Protein AF-A0A1B6IGG6-F1 (afdb_monomer_lite)

Sequence (114 aa):
CSPVVALHWDETIGNLVHILLVDGTYLAHQWVWTVDHSAGISPDDLGVVAVIDGCDLKLSAFKRSVIPPPMCEATVTLPSPALQVMFSPHVDNSSSESSPNDLCVYLSNGNLSF

pLDDT: mean 90.81, std 9.55, range [55.5, 98.12]

Secondary structure (DSSP, 8-stat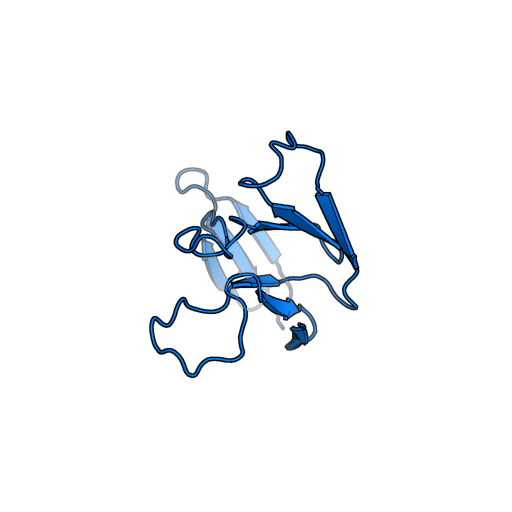e):
-PPEEEEEE-SSSTTEEEEEETTS-EEEEE------B----STT---EEEEEETTEEEEEETTT--PPTT--SEEEE-SS-EEEEEEPPP---TT----TT-EEEEETTS-EE-

Foldseek 3Di:
DFDWPDWDDDPPDPQWIWTAGPVRDIDIDHDDDDWAWQPPPDPQGQGWTWDFDWQKIFIARVNVDDDDPPDGDDIDGHPGGFDDKHFDDDDPDPPDPDGSRDMWTQGPVRDIDD

Radius of gyration: 18.34 Å; chains: 1; bounding box: 49×32×48 Å

InterPro domains:
  IPR006849 Elongator complex protein 1 [PTHR12747] (5-114)
  IPR056165 ELP1, N-terminal second beta-propeller [PF23797] (51-113)

Organism: NCBI:txid320908

Structure (mmCIF, N/CA/C/O backbone):
data_AF-A0A1B6IGG6-F1
#
_entry.id   AF-A0A1B6IGG6-F1
#
loop_
_atom_site.group_PDB
_atom_site.id
_atom_site.type_symbol
_atom_site.label_atom_id
_atom_site.label_alt_id
_atom_site.label_comp_id
_atom_site.label_asym_id
_atom_site.label_entity_id
_atom_site.label_seq_id
_atom_site.pdbx_PDB_ins_code
_atom_site.Cartn_x
_atom_site.Cartn_y
_atom_site.Cartn_z
_atom_site.occupancy
_atom_site.B_iso_or_equiv
_atom_site.auth_seq_id
_atom_site.auth_comp_id
_atom_site.auth_asym_id
_atom_site.auth_atom_id
_atom_site.pdbx_PDB_model_num
ATOM 1 N N . CYS A 1 1 ? -4.991 -6.044 23.581 1.00 74.25 1 CYS A N 1
ATOM 2 C CA . CYS A 1 1 ? -5.626 -4.856 22.979 1.00 74.25 1 CYS A CA 1
ATOM 3 C C . CYS A 1 1 ? -7.079 -4.790 23.405 1.00 74.25 1 CYS A C 1
ATOM 5 O O . CYS A 1 1 ? -7.749 -5.816 23.345 1.00 74.25 1 CYS A O 1
ATOM 7 N N . SER A 1 2 ? -7.531 -3.620 23.858 1.00 90.94 2 SER A N 1
ATOM 8 C CA . SER A 1 2 ? -8.950 -3.366 24.123 1.00 90.94 2 SER A CA 1
ATOM 9 C C . SER A 1 2 ? -9.732 -3.356 22.795 1.00 90.94 2 SER A C 1
ATOM 11 O O . SER A 1 2 ? -9.170 -2.898 21.794 1.00 90.94 2 SER A O 1
ATOM 13 N N . PRO A 1 3 ? -10.963 -3.899 22.726 1.00 96.19 3 PRO A N 1
ATOM 14 C CA . PRO A 1 3 ? -11.752 -3.912 21.494 1.00 96.19 3 PRO A CA 1
ATOM 15 C C . PRO A 1 3 ? -12.138 -2.506 21.024 1.00 96.19 3 PRO A C 1
ATOM 17 O O . PRO A 1 3 ? -12.272 -1.585 21.831 1.00 96.19 3 PRO A O 1
ATOM 20 N N . VAL A 1 4 ? -12.371 -2.361 19.719 1.00 97.31 4 VAL A N 1
ATOM 21 C CA . VAL A 1 4 ? -12.889 -1.124 19.118 1.00 97.31 4 VAL A CA 1
ATOM 22 C C . VAL A 1 4 ? -14.401 -1.038 19.341 1.00 97.31 4 VAL A C 1
ATOM 24 O O . VAL A 1 4 ? -15.124 -1.985 19.039 1.00 97.31 4 VAL A O 1
ATOM 27 N N . VAL A 1 5 ? -14.871 0.101 19.852 1.00 97.75 5 VAL A N 1
ATOM 28 C CA . VAL A 1 5 ? -16.298 0.434 20.023 1.00 97.75 5 VAL A CA 1
ATOM 29 C C . VAL A 1 5 ? -16.808 1.262 18.855 1.00 97.75 5 VAL A C 1
ATOM 31 O O . VAL A 1 5 ? -17.897 1.009 18.349 1.00 97.75 5 VAL A O 1
ATOM 34 N N . ALA A 1 6 ? -16.030 2.260 18.436 1.00 97.38 6 ALA A N 1
ATOM 35 C CA . ALA A 1 6 ? -16.394 3.145 17.342 1.00 97.38 6 ALA A CA 1
ATOM 36 C C . ALA A 1 6 ? -15.176 3.460 16.474 1.00 97.38 6 ALA A C 1
ATOM 38 O O . ALA A 1 6 ? -14.061 3.613 16.979 1.00 97.38 6 ALA A O 1
ATOM 39 N N . LEU A 1 7 ? -15.421 3.566 15.170 1.00 97.69 7 LEU A N 1
ATOM 40 C CA . LEU A 1 7 ? -14.456 3.978 14.161 1.00 97.69 7 LEU A CA 1
ATOM 41 C C . LEU A 1 7 ? -15.151 4.971 13.229 1.00 97.69 7 LEU A C 1
ATOM 43 O O . LEU A 1 7 ? -16.216 4.661 12.692 1.00 97.69 7 LEU A O 1
ATOM 47 N N . HIS A 1 8 ? -14.572 6.156 13.057 1.00 97.75 8 HIS A N 1
ATOM 48 C CA . HIS A 1 8 ? -15.145 7.205 12.216 1.00 97.75 8 HIS A CA 1
ATOM 49 C C . HIS A 1 8 ? -14.050 7.972 11.476 1.00 97.75 8 HIS A C 1
ATOM 51 O O . HIS A 1 8 ? -13.046 8.335 12.081 1.00 97.75 8 HIS A O 1
ATOM 57 N N . TRP A 1 9 ? -14.234 8.208 10.179 1.00 97.75 9 TRP A N 1
ATOM 58 C CA . TRP A 1 9 ? -13.360 9.097 9.410 1.00 97.75 9 TRP A CA 1
ATOM 59 C C . TRP A 1 9 ? -13.678 10.551 9.752 1.00 97.75 9 TRP A C 1
ATOM 61 O O . TRP A 1 9 ? -14.845 10.890 9.914 1.00 97.75 9 TRP A O 1
ATOM 71 N N . ASP A 1 10 ? -12.661 11.398 9.866 1.00 97.81 10 ASP A N 1
ATOM 72 C CA . ASP A 1 10 ? -12.864 12.834 10.055 1.00 97.81 10 ASP A CA 1
ATOM 73 C C . ASP A 1 10 ? -13.516 13.435 8.795 1.00 97.81 10 ASP A C 1
ATOM 75 O O . ASP A 1 10 ? -13.107 13.152 7.666 1.00 97.81 10 ASP A O 1
ATOM 79 N N . GLU A 1 11 ? -14.549 14.258 8.975 1.00 96.38 11 GLU A N 1
ATOM 80 C CA . GLU A 1 11 ? -15.287 14.893 7.872 1.00 96.38 11 GLU A CA 1
ATOM 81 C C . GLU A 1 11 ? -14.553 16.113 7.285 1.00 96.38 11 GLU A C 1
ATOM 83 O O . GLU A 1 11 ? -14.892 16.597 6.204 1.00 96.38 11 GLU A O 1
ATOM 88 N N . THR A 1 12 ? -13.553 16.626 8.001 1.00 96.50 12 THR A N 1
ATOM 89 C CA . THR A 1 12 ? -12.834 17.867 7.695 1.00 96.50 12 THR A CA 1
ATOM 90 C C . THR A 1 12 ? -11.355 17.641 7.395 1.00 96.50 12 THR A C 1
ATOM 92 O O . THR A 1 12 ? -10.802 18.278 6.497 1.00 96.50 12 THR A O 1
ATOM 95 N N . ILE A 1 13 ? -10.708 16.725 8.117 1.00 95.56 13 ILE A N 1
ATOM 96 C CA . ILE A 1 13 ? -9.293 16.398 7.974 1.00 95.56 13 ILE A CA 1
ATOM 97 C C . ILE A 1 13 ? -9.165 15.144 7.113 1.00 95.56 13 ILE A C 1
ATOM 99 O O . ILE A 1 13 ? -9.483 14.030 7.524 1.00 95.56 13 ILE A O 1
ATOM 103 N N . GLY A 1 14 ? -8.639 15.321 5.901 1.00 94.81 14 GLY A N 1
ATOM 104 C CA . GLY A 1 14 ? -8.397 14.212 4.984 1.00 94.81 14 GLY A CA 1
ATOM 105 C C . GLY A 1 14 ? -7.517 13.124 5.606 1.00 94.81 14 GLY A C 1
ATOM 106 O O . GLY A 1 14 ? -6.511 13.415 6.258 1.00 94.81 14 GLY A O 1
ATOM 107 N N . ASN A 1 15 ? -7.895 11.868 5.357 1.00 95.31 15 ASN A N 1
ATOM 108 C CA . ASN A 1 15 ? -7.188 10.670 5.808 1.00 95.31 15 ASN A CA 1
ATOM 109 C C . ASN A 1 15 ? -6.978 10.586 7.330 1.00 95.31 15 ASN A C 1
ATOM 111 O O . ASN A 1 15 ? -6.010 9.969 7.762 1.00 95.31 15 ASN A O 1
ATOM 115 N N . LEU A 1 16 ? -7.825 11.203 8.152 1.00 97.75 16 LEU A N 1
ATOM 116 C CA . LEU A 1 16 ? -7.801 11.013 9.600 1.00 97.75 16 LEU A CA 1
ATOM 117 C C . LEU A 1 16 ? -8.923 10.056 10.008 1.00 97.75 16 LEU A C 1
ATOM 119 O O . LEU A 1 16 ? -10.071 10.251 9.620 1.00 97.75 16 LEU A O 1
ATOM 123 N N . VAL A 1 17 ? -8.608 9.036 10.809 1.00 97.88 17 VAL A N 1
ATOM 124 C CA . VAL A 1 17 ? -9.617 8.211 11.479 1.00 97.88 17 VAL A CA 1
ATOM 125 C C . VAL A 1 17 ? -9.543 8.383 12.990 1.00 97.88 17 VAL A C 1
ATOM 127 O O . VAL A 1 17 ? -8.469 8.414 13.598 1.00 97.88 17 VAL A O 1
ATOM 130 N N . HIS A 1 18 ? -10.718 8.423 13.594 1.00 97.88 18 HIS A N 1
ATOM 131 C CA . HIS A 1 18 ? -10.953 8.395 15.024 1.00 97.88 18 HIS A CA 1
ATOM 132 C C . HIS A 1 18 ? -11.321 6.975 15.450 1.00 97.88 18 HIS A C 1
ATOM 134 O O . HIS A 1 18 ? -12.193 6.348 14.844 1.00 97.88 18 HIS A O 1
ATOM 140 N N . ILE A 1 19 ? -10.683 6.472 16.505 1.00 98.06 19 ILE A N 1
ATOM 141 C CA . ILE A 1 19 ? -10.921 5.138 17.066 1.00 98.06 19 ILE A CA 1
ATOM 142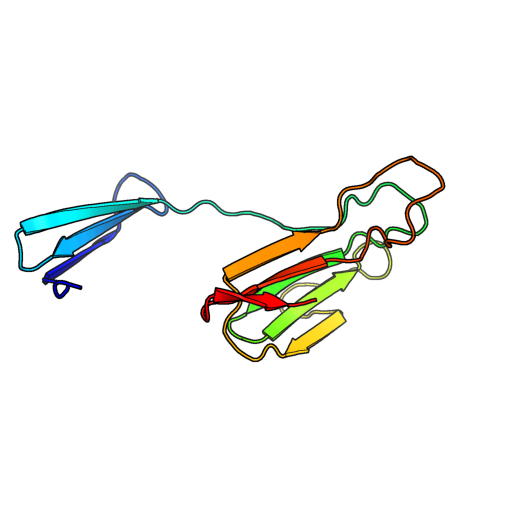 C C . ILE A 1 19 ? -11.191 5.288 18.564 1.00 98.06 19 ILE A C 1
ATOM 144 O O . ILE A 1 19 ? -10.360 5.830 19.293 1.00 98.06 19 ILE A O 1
ATOM 148 N N . LEU A 1 20 ? -12.335 4.783 19.026 1.00 98.12 20 LEU A N 1
ATOM 149 C CA . LEU A 1 20 ? -12.683 4.694 20.445 1.00 98.12 20 LEU A CA 1
ATOM 150 C C . LEU A 1 20 ? -12.648 3.232 20.888 1.00 98.12 20 LEU A C 1
ATOM 152 O O . LEU A 1 20 ? -13.307 2.384 20.279 1.00 98.12 20 LEU A O 1
ATOM 156 N N . LEU A 1 21 ? -11.905 2.940 21.951 1.00 97.75 21 LEU A N 1
ATOM 157 C CA . LEU A 1 21 ? -11.810 1.607 22.543 1.00 97.75 21 LEU A CA 1
ATOM 158 C C . LEU A 1 21 ? -12.785 1.436 23.717 1.00 97.75 21 LEU A C 1
ATOM 160 O O . LEU A 1 21 ? -13.255 2.410 24.305 1.00 97.75 21 LEU A O 1
ATOM 164 N N . VAL A 1 22 ? -13.067 0.183 24.090 1.00 97.69 22 VAL A N 1
ATOM 165 C CA . VAL A 1 22 ? -13.988 -0.159 25.199 1.00 97.69 22 VAL A CA 1
ATOM 166 C C . VAL A 1 22 ? -13.534 0.418 26.540 1.00 97.69 22 VAL A C 1
ATOM 168 O O . VAL A 1 22 ? -14.361 0.731 27.392 1.00 97.69 22 VAL A O 1
ATOM 171 N N . ASP A 1 23 ? -12.228 0.582 26.732 1.00 97.25 23 ASP A N 1
ATOM 172 C CA . ASP A 1 23 ? -11.650 1.138 27.961 1.00 97.25 23 ASP A CA 1
ATOM 173 C C . ASP A 1 23 ? -11.702 2.676 28.025 1.00 97.25 23 ASP A C 1
ATOM 175 O O . ASP A 1 23 ? -11.207 3.268 28.982 1.00 97.25 23 ASP A O 1
ATOM 179 N N . GLY A 1 24 ? -12.307 3.324 27.023 1.00 96.56 24 GLY A N 1
ATOM 180 C CA . GLY A 1 24 ? -12.386 4.778 26.905 1.00 96.56 24 GLY A CA 1
ATOM 181 C C . GLY A 1 24 ? -11.173 5.421 26.228 1.00 96.56 24 GLY A C 1
ATOM 182 O O . GLY A 1 24 ? -11.158 6.640 26.06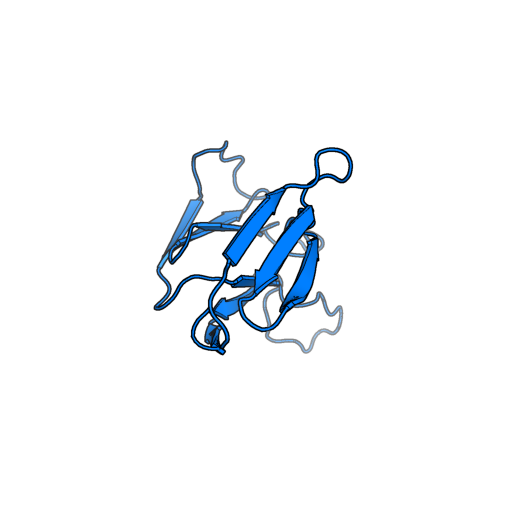5 1.00 96.56 24 GLY A O 1
ATOM 183 N N . THR A 1 25 ? -10.171 4.641 25.806 1.00 97.69 25 THR A N 1
ATOM 184 C CA . THR A 1 25 ? -9.019 5.168 25.065 1.00 97.69 25 THR A CA 1
ATOM 185 C C . THR A 1 25 ? -9.462 5.692 23.707 1.00 97.69 25 THR A C 1
ATOM 187 O O . THR A 1 25 ? -10.126 4.995 22.937 1.00 97.69 25 THR A O 1
ATOM 190 N N . TYR A 1 26 ? -9.037 6.911 23.401 1.00 97.38 26 TYR A N 1
ATOM 191 C CA . TYR A 1 26 ? -9.264 7.562 22.122 1.00 97.38 26 TYR A CA 1
ATOM 192 C C . TYR A 1 26 ? -7.955 7.656 21.334 1.00 97.38 26 TYR A C 1
ATOM 194 O O . TYR A 1 26 ? -6.941 8.119 21.859 1.00 97.38 26 TYR A O 1
ATOM 202 N N . LEU A 1 27 ? -7.987 7.228 20.072 1.00 97.44 27 LEU A N 1
ATOM 203 C CA . LEU A 1 27 ? -6.865 7.295 19.140 1.00 97.44 27 LEU A CA 1
ATOM 204 C C . LEU A 1 27 ? -7.277 8.066 17.885 1.00 97.44 27 LEU A C 1
ATOM 206 O O . LEU A 1 27 ? -8.373 7.879 17.359 1.00 97.44 27 LEU A O 1
ATOM 210 N N . ALA A 1 28 ? -6.361 8.882 17.376 1.00 97.31 28 ALA A N 1
ATOM 211 C CA . ALA A 1 28 ? -6.505 9.631 16.136 1.00 97.31 28 ALA A CA 1
ATOM 212 C C . ALA A 1 28 ? -5.330 9.259 15.221 1.00 97.31 28 ALA A C 1
ATOM 214 O O . ALA A 1 28 ? -4.181 9.528 15.568 1.00 97.31 28 ALA A O 1
ATOM 215 N N . HIS A 1 29 ? -5.605 8.585 14.103 1.00 96.50 29 HIS A N 1
ATOM 216 C CA . HIS A 1 29 ? -4.583 8.124 13.158 1.00 96.50 29 HIS A CA 1
ATOM 217 C C . HIS A 1 29 ? -4.757 8.818 11.816 1.00 96.50 29 HIS A C 1
ATOM 219 O O . HIS A 1 29 ? -5.786 8.651 11.166 1.00 96.50 29 HIS A O 1
ATOM 225 N N . GLN A 1 30 ? -3.748 9.591 11.417 1.00 96.81 30 GLN A N 1
ATOM 226 C CA . GLN A 1 30 ? -3.731 10.306 10.148 1.00 96.81 30 GLN A CA 1
ATOM 227 C C . GLN A 1 30 ? -2.746 9.657 9.179 1.00 96.81 30 GLN A C 1
ATOM 229 O O . GLN A 1 30 ? -1.599 9.398 9.545 1.00 96.81 30 GLN A O 1
ATOM 234 N N . TRP A 1 31 ? -3.177 9.444 7.937 1.00 94.62 31 TRP A N 1
ATOM 235 C CA . TRP A 1 31 ? -2.335 8.915 6.866 1.00 94.62 31 TRP A CA 1
ATOM 236 C C . TRP A 1 31 ? -1.970 9.981 5.837 1.00 94.62 31 TRP A C 1
ATOM 238 O O . TRP A 1 31 ? -2.732 10.906 5.548 1.00 94.62 31 TRP A O 1
ATOM 248 N N . VAL A 1 32 ? -0.800 9.803 5.231 1.00 94.12 32 VAL A N 1
ATOM 249 C CA . VAL A 1 32 ? -0.337 10.585 4.086 1.00 94.12 32 VAL A CA 1
ATOM 250 C C . VAL A 1 32 ? -0.053 9.652 2.922 1.00 94.12 32 VAL A C 1
ATOM 252 O O . VAL A 1 32 ? 0.326 8.498 3.114 1.00 94.12 32 VAL A O 1
ATOM 255 N N . TRP A 1 33 ? -0.234 10.164 1.711 1.00 91.94 33 TRP A N 1
ATOM 256 C CA . TRP A 1 33 ? 0.211 9.468 0.514 1.00 91.94 33 TRP A CA 1
ATOM 257 C C . TRP A 1 33 ? 1.716 9.660 0.354 1.00 91.94 33 TRP A C 1
ATOM 259 O O . TRP A 1 33 ? 2.219 10.774 0.500 1.00 91.94 33 TRP A O 1
ATOM 269 N N . THR A 1 34 ? 2.414 8.578 0.031 1.00 93.19 34 THR A N 1
ATOM 270 C CA . THR A 1 34 ? 3.826 8.594 -0.352 1.00 93.19 34 THR A CA 1
ATOM 271 C C . THR A 1 34 ? 3.996 7.835 -1.662 1.00 93.19 34 THR A C 1
ATOM 273 O O . THR A 1 34 ? 3.181 6.973 -1.998 1.00 93.19 34 THR A O 1
ATOM 276 N N . VAL A 1 35 ? 5.034 8.190 -2.413 1.00 92.38 35 VAL A N 1
ATOM 277 C CA . VAL A 1 35 ? 5.476 7.454 -3.597 1.00 92.38 35 VAL A CA 1
ATOM 278 C C . VAL A 1 35 ? 6.915 7.054 -3.337 1.00 92.38 35 VAL A C 1
ATOM 280 O O . VAL A 1 35 ? 7.802 7.904 -3.353 1.00 92.38 35 VAL A O 1
ATOM 283 N N . ASP A 1 36 ? 7.133 5.767 -3.096 1.00 91.69 36 ASP A N 1
ATOM 284 C CA . ASP A 1 36 ? 8.468 5.229 -2.869 1.00 91.69 36 ASP A CA 1
ATOM 285 C C . ASP A 1 36 ? 9.079 4.809 -4.209 1.00 91.69 36 ASP A C 1
ATOM 287 O O . ASP A 1 36 ? 8.506 4.010 -4.963 1.00 91.69 36 ASP A O 1
ATOM 291 N N . HIS A 1 37 ? 10.241 5.381 -4.521 1.00 92.00 37 HIS A N 1
ATOM 292 C CA . HIS A 1 37 ? 10.950 5.140 -5.770 1.00 92.00 37 HIS A CA 1
ATOM 293 C C . HIS A 1 37 ? 12.471 5.231 -5.600 1.00 92.00 37 HIS A C 1
ATOM 295 O O . HIS A 1 37 ? 12.960 5.917 -4.698 1.00 92.00 37 HIS A O 1
ATOM 301 N N . SER A 1 38 ? 13.227 4.571 -6.482 1.00 89.69 38 SER A N 1
ATOM 302 C CA . SER A 1 38 ? 14.679 4.768 -6.576 1.00 89.69 38 SER A CA 1
ATOM 303 C C . SER A 1 38 ? 15.000 6.211 -6.976 1.00 89.69 38 SER A C 1
ATOM 305 O O . SER A 1 38 ? 14.179 6.890 -7.596 1.00 89.69 38 SER A O 1
ATOM 307 N N . ALA A 1 39 ? 16.188 6.715 -6.636 1.00 86.12 39 ALA A N 1
ATOM 308 C CA . ALA A 1 39 ? 16.523 8.137 -6.776 1.00 86.12 39 ALA A CA 1
ATOM 309 C C . ALA A 1 39 ? 16.340 8.695 -8.206 1.00 86.12 39 ALA A C 1
ATOM 311 O O . ALA A 1 39 ? 16.095 9.886 -8.392 1.00 86.12 39 ALA A O 1
ATOM 312 N N . GLY A 1 40 ? 16.461 7.849 -9.227 1.00 83.69 40 GLY A N 1
ATOM 313 C CA . GLY A 1 40 ? 16.357 8.198 -10.635 1.00 83.69 40 GLY A CA 1
ATOM 314 C C . GLY A 1 40 ? 17.544 9.014 -11.154 1.00 83.69 40 GLY A C 1
ATOM 315 O O . GLY A 1 40 ? 17.443 9.577 -12.243 1.00 83.69 40 GLY A O 1
ATOM 316 N N . ILE A 1 41 ? 18.667 9.084 -10.430 1.00 84.44 41 ILE A N 1
ATOM 317 C CA . ILE A 1 41 ? 19.768 10.019 -10.733 1.00 84.44 41 ILE A CA 1
ATOM 318 C C . ILE A 1 41 ? 20.786 9.415 -11.705 1.00 84.44 41 ILE A C 1
ATOM 320 O O . ILE A 1 41 ? 21.090 10.020 -12.734 1.00 84.44 41 ILE A O 1
ATOM 324 N N . SER A 1 42 ? 21.314 8.227 -11.405 1.00 83.31 42 SER A N 1
ATOM 325 C CA . SER A 1 42 ? 22.382 7.629 -12.211 1.00 83.31 42 SER A CA 1
ATOM 326 C C . SER A 1 42 ? 21.843 6.970 -13.494 1.00 83.31 42 SER A C 1
ATOM 328 O O . SER A 1 42 ? 20.643 6.686 -13.596 1.00 83.31 42 SER A O 1
ATOM 330 N N . PRO A 1 43 ? 22.707 6.717 -14.498 1.00 82.75 43 PRO A N 1
ATOM 331 C CA . PRO A 1 43 ? 22.332 5.948 -15.687 1.00 82.75 43 PRO A CA 1
ATOM 332 C C . PRO A 1 43 ? 21.853 4.524 -15.366 1.00 82.75 43 PRO A C 1
ATOM 334 O O . PRO A 1 43 ? 20.979 4.013 -16.060 1.00 82.75 43 PRO A O 1
ATOM 337 N N . ASP A 1 44 ? 22.394 3.919 -14.305 1.00 84.88 44 ASP A N 1
ATOM 338 C CA . ASP A 1 44 ? 22.060 2.558 -13.863 1.00 84.88 44 ASP A CA 1
ATOM 339 C C . ASP A 1 44 ? 20.809 2.506 -12.962 1.00 84.88 44 ASP A C 1
ATOM 341 O O . ASP A 1 44 ? 20.249 1.439 -12.707 1.00 84.88 44 ASP A O 1
ATOM 345 N N . ASP A 1 45 ? 20.342 3.657 -12.479 1.00 88.56 45 ASP A N 1
ATOM 346 C CA . ASP A 1 45 ? 19.088 3.791 -11.745 1.00 88.56 45 ASP A CA 1
ATOM 347 C C . ASP A 1 45 ? 17.920 3.857 -12.727 1.00 88.56 45 ASP A C 1
ATOM 349 O O . ASP A 1 45 ? 17.815 4.809 -13.503 1.00 88.56 45 ASP A O 1
ATOM 353 N N . LEU A 1 46 ? 17.025 2.870 -12.676 1.00 91.06 46 LEU A N 1
ATOM 354 C CA . LEU A 1 46 ? 15.926 2.705 -13.624 1.00 91.06 46 LEU A CA 1
ATOM 355 C C . LEU A 1 46 ? 14.673 3.528 -13.270 1.00 91.06 46 LEU A C 1
ATOM 357 O O . LEU A 1 46 ? 13.678 3.462 -14.000 1.00 91.06 46 LEU A O 1
ATOM 361 N N . GLY A 1 47 ? 14.701 4.307 -12.183 1.00 91.81 47 GLY A N 1
ATOM 362 C CA . GLY A 1 47 ? 13.526 5.027 -11.685 1.00 91.81 47 GLY A CA 1
ATOM 363 C C . GLY A 1 47 ? 12.397 4.058 -11.338 1.00 91.81 47 GLY A C 1
ATOM 364 O O . GLY A 1 47 ? 11.281 4.190 -11.850 1.00 91.81 47 GLY A O 1
ATOM 365 N N . VAL A 1 48 ? 12.723 3.026 -10.557 1.00 94.06 48 VAL A N 1
ATOM 366 C CA . VAL A 1 48 ? 11.778 1.991 -10.140 1.00 94.06 48 VAL A CA 1
ATOM 367 C C . VAL A 1 48 ? 10.828 2.588 -9.118 1.00 94.06 48 VAL A C 1
ATOM 369 O O . VAL A 1 48 ? 11.267 3.108 -8.101 1.00 94.06 48 VAL A O 1
ATOM 372 N N . VAL A 1 49 ? 9.529 2.478 -9.375 1.00 94.56 49 VAL A N 1
ATOM 373 C CA . VAL A 1 49 ? 8.465 2.798 -8.419 1.00 94.56 49 VAL A CA 1
ATOM 374 C C . VAL A 1 49 ? 7.877 1.495 -7.901 1.00 94.56 49 VAL A C 1
ATOM 376 O O . VAL A 1 49 ? 7.610 0.578 -8.687 1.00 94.56 49 VAL A O 1
ATOM 379 N N . ALA A 1 50 ? 7.651 1.434 -6.592 1.00 95.12 50 ALA A N 1
ATOM 380 C CA . ALA A 1 50 ? 7.016 0.304 -5.935 1.00 95.12 50 ALA A CA 1
ATOM 381 C C . ALA A 1 50 ? 5.598 0.658 -5.469 1.00 95.12 50 ALA A C 1
ATOM 383 O O . ALA A 1 50 ? 5.360 1.719 -4.896 1.00 95.12 50 ALA A O 1
ATOM 384 N N . VAL A 1 51 ? 4.649 -0.249 -5.698 1.00 95.50 51 VAL A N 1
ATOM 385 C CA . VAL A 1 51 ? 3.260 -0.134 -5.241 1.00 95.50 51 VAL A CA 1
ATOM 386 C C . VAL A 1 51 ? 2.919 -1.353 -4.393 1.00 95.50 51 VAL A C 1
ATOM 388 O O . VAL A 1 51 ? 3.068 -2.491 -4.838 1.00 95.50 51 VAL A O 1
ATOM 391 N N . ILE A 1 52 ? 2.456 -1.104 -3.169 1.00 96.19 52 ILE A N 1
ATOM 392 C CA . ILE A 1 52 ? 2.011 -2.137 -2.232 1.00 96.19 52 ILE A CA 1
ATOM 393 C C . ILE A 1 52 ? 0.578 -2.561 -2.583 1.00 96.19 52 ILE A C 1
ATOM 395 O O . ILE A 1 52 ? -0.333 -1.736 -2.553 1.00 96.19 52 ILE A O 1
ATOM 399 N N . ASP A 1 53 ? 0.373 -3.850 -2.862 1.00 95.94 53 ASP A N 1
ATOM 400 C CA . ASP A 1 53 ? -0.940 -4.473 -3.067 1.00 95.94 53 ASP A CA 1
ATOM 401 C C . ASP A 1 53 ? -1.082 -5.717 -2.173 1.00 95.94 53 ASP A C 1
ATOM 403 O O . ASP A 1 53 ? -0.957 -6.868 -2.596 1.00 95.94 53 ASP A O 1
ATOM 407 N N . GLY A 1 54 ? -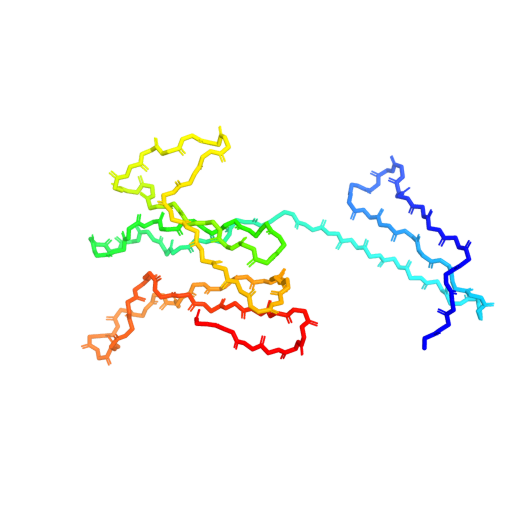1.257 -5.478 -0.870 1.00 96.19 54 GLY A N 1
ATOM 408 C CA . GLY A 1 54 ? -1.287 -6.542 0.131 1.00 96.19 54 GLY A CA 1
ATOM 409 C C . GLY A 1 54 ? 0.043 -7.297 0.183 1.00 96.19 54 GLY A C 1
ATOM 410 O O . GLY A 1 54 ? 1.063 -6.730 0.572 1.00 96.19 54 GLY A O 1
ATOM 411 N N . CYS A 1 55 ? 0.021 -8.584 -0.173 1.00 97.38 55 CYS A N 1
ATOM 412 C CA . CYS A 1 55 ? 1.224 -9.419 -0.250 1.00 97.38 55 CYS A CA 1
ATOM 413 C C . CYS A 1 55 ? 1.980 -9.270 -1.576 1.00 97.38 55 CYS A C 1
ATOM 415 O O . CYS A 1 55 ? 3.083 -9.793 -1.685 1.00 97.38 55 CYS A O 1
ATOM 417 N N . ASP A 1 56 ? 1.419 -8.594 -2.574 1.00 96.94 56 ASP A N 1
ATOM 418 C CA . ASP A 1 56 ? 2.062 -8.425 -3.871 1.00 96.94 56 ASP A CA 1
ATOM 419 C C . ASP A 1 56 ? 2.690 -7.033 -3.970 1.00 96.94 56 ASP A C 1
ATOM 421 O O . ASP A 1 56 ? 2.020 -6.004 -3.863 1.00 96.94 56 ASP A O 1
ATOM 425 N N . LEU A 1 57 ? 4.002 -6.995 -4.192 1.00 96.12 57 LEU A N 1
ATOM 426 C CA . LEU A 1 57 ? 4.740 -5.772 -4.471 1.00 96.12 57 LEU A CA 1
ATOM 427 C C . LEU A 1 57 ? 4.863 -5.585 -5.983 1.00 96.12 57 LEU A C 1
ATOM 429 O O . LEU A 1 57 ? 5.534 -6.366 -6.660 1.00 96.12 57 LEU A O 1
ATOM 433 N N . LYS A 1 58 ? 4.228 -4.543 -6.515 1.00 96.06 58 LYS A N 1
ATOM 434 C CA . LYS A 1 58 ? 4.231 -4.221 -7.946 1.00 96.06 58 LYS A CA 1
ATOM 435 C C . LYS A 1 58 ? 5.338 -3.221 -8.253 1.00 96.06 58 LYS A C 1
ATOM 437 O O . LYS A 1 58 ? 5.370 -2.141 -7.671 1.00 96.06 58 LYS A O 1
ATOM 442 N N . LEU A 1 59 ? 6.221 -3.562 -9.184 1.00 95.12 59 LEU A N 1
ATOM 443 C CA . LEU A 1 59 ? 7.380 -2.757 -9.571 1.00 95.12 59 LEU A CA 1
ATOM 444 C C . LEU A 1 59 ? 7.218 -2.247 -11.003 1.00 95.12 59 LEU A C 1
ATOM 446 O O . LEU A 1 59 ? 6.776 -2.988 -11.884 1.00 95.12 59 LEU A O 1
ATOM 450 N N . SER A 1 60 ? 7.579 -0.986 -11.243 1.00 95.19 60 SER A N 1
ATOM 451 C CA . SER A 1 60 ? 7.606 -0.386 -12.585 1.00 95.19 60 SER A CA 1
ATOM 452 C C . SER A 1 60 ? 8.848 0.485 -12.766 1.00 95.19 60 SER A C 1
ATOM 454 O O . SER A 1 60 ? 9.008 1.474 -12.055 1.00 95.19 60 SER A O 1
ATOM 456 N N . ALA A 1 61 ? 9.720 0.136 -13.717 1.00 93.88 61 ALA A N 1
ATOM 457 C CA . ALA A 1 61 ? 10.904 0.923 -14.064 1.00 93.88 61 ALA A CA 1
ATOM 458 C C . ALA A 1 61 ? 10.579 1.994 -15.121 1.00 93.88 61 ALA A C 1
ATOM 460 O O . ALA A 1 61 ? 10.670 1.748 -16.329 1.00 93.88 61 ALA A O 1
ATOM 461 N N . PHE A 1 62 ? 10.221 3.205 -14.686 1.00 90.75 62 PHE A N 1
ATOM 462 C CA . PHE A 1 62 ? 9.694 4.234 -15.591 1.00 90.75 62 PHE A CA 1
ATOM 463 C C . PHE A 1 62 ? 10.712 4.805 -16.584 1.00 90.75 62 PHE A C 1
ATOM 465 O O . PHE A 1 62 ? 10.307 5.301 -17.635 1.00 90.75 62 PHE A O 1
ATOM 472 N N . LYS A 1 63 ? 12.023 4.703 -16.321 1.00 90.06 63 LYS A N 1
ATOM 473 C CA . LYS A 1 63 ? 13.026 5.067 -17.339 1.00 90.06 63 LYS A CA 1
ATOM 474 C C . LYS A 1 63 ? 13.120 4.048 -18.473 1.00 90.06 63 LYS A C 1
ATOM 476 O O . LYS A 1 63 ? 13.572 4.399 -19.560 1.00 90.06 63 LYS A O 1
ATOM 481 N N . ARG A 1 64 ? 12.721 2.796 -18.229 1.00 88.00 64 ARG A N 1
ATOM 482 C CA . ARG A 1 64 ? 12.750 1.725 -19.233 1.00 88.00 64 ARG A CA 1
ATOM 483 C C . ARG A 1 64 ? 11.448 1.659 -20.021 1.00 88.00 64 ARG A C 1
ATOM 485 O O . ARG A 1 64 ? 11.488 1.508 -21.239 1.00 88.00 64 ARG A O 1
ATOM 492 N N . SER A 1 65 ? 10.306 1.743 -19.342 1.00 85.12 65 SER A N 1
ATOM 493 C CA . SER A 1 65 ? 8.992 1.617 -19.973 1.00 85.12 65 SER A CA 1
ATOM 494 C C . SER A 1 65 ? 7.930 2.417 -19.225 1.00 85.12 65 SER A C 1
ATOM 496 O O . SER A 1 65 ? 7.865 2.391 -17.998 1.00 85.12 65 SER A O 1
ATOM 498 N N . VAL A 1 66 ? 7.055 3.095 -19.970 1.00 84.00 66 VAL A N 1
ATOM 499 C CA . VAL A 1 66 ? 5.896 3.798 -19.406 1.00 84.00 66 VAL A CA 1
ATOM 500 C C . VAL A 1 66 ? 4.716 2.832 -19.379 1.00 84.00 66 VAL A C 1
ATOM 502 O O . VAL A 1 66 ? 3.958 2.721 -20.343 1.00 84.00 66 VAL A O 1
ATOM 505 N N . ILE A 1 67 ? 4.582 2.103 -18.273 1.00 84.62 67 ILE A N 1
ATOM 506 C CA . ILE A 1 67 ? 3.469 1.179 -18.046 1.00 84.62 67 ILE A CA 1
ATOM 507 C C . ILE A 1 67 ? 2.350 1.946 -17.326 1.00 84.62 67 ILE A C 1
ATOM 509 O O . ILE A 1 67 ? 2.585 2.483 -16.243 1.00 84.62 67 ILE A O 1
ATOM 513 N N . PRO A 1 68 ? 1.142 2.055 -17.908 1.00 83.88 68 PRO A N 1
ATOM 514 C CA . PRO A 1 68 ? 0.054 2.787 -17.278 1.00 83.88 68 PRO A CA 1
ATOM 515 C C . PRO A 1 68 ? -0.563 1.977 -16.127 1.00 83.88 68 PRO A C 1
ATOM 517 O O . PRO A 1 68 ? -0.732 0.760 -16.258 1.00 83.88 68 PRO A O 1
ATOM 520 N N . PRO A 1 69 ? -1.023 2.633 -15.048 1.00 83.44 69 PRO A N 1
ATOM 521 C CA . PRO A 1 69 ? -1.953 2.010 -14.113 1.00 83.44 69 PRO A CA 1
ATOM 522 C C . PRO A 1 69 ? -3.201 1.502 -14.865 1.00 83.44 69 PRO A C 1
ATOM 524 O O . PRO A 1 69 ? -3.695 2.207 -15.751 1.00 83.44 69 PRO A O 1
ATOM 527 N N . PRO A 1 70 ? -3.733 0.301 -14.559 1.00 80.88 70 PRO A N 1
ATOM 528 C CA . PRO A 1 70 ? -3.435 -0.554 -13.402 1.00 80.88 70 PRO A CA 1
ATOM 529 C C . PRO A 1 70 ? -2.305 -1.591 -13.603 1.00 80.88 70 PRO A C 1
ATOM 531 O O . PRO A 1 70 ? -2.144 -2.472 -12.759 1.00 80.88 70 PRO A O 1
ATOM 534 N N . MET A 1 71 ? -1.557 -1.548 -14.710 1.00 88.62 71 MET A N 1
ATOM 535 C CA . MET A 1 71 ? -0.511 -2.532 -15.026 1.00 88.62 71 MET A CA 1
ATOM 536 C C . MET A 1 71 ? 0.818 -2.229 -14.307 1.00 88.62 71 MET A C 1
ATOM 538 O O . MET A 1 71 ? 1.055 -1.103 -13.876 1.00 88.62 71 MET A O 1
ATOM 542 N N . CYS A 1 72 ? 1.691 -3.236 -14.197 1.00 93.31 72 CYS A N 1
ATOM 543 C CA . CYS A 1 72 ? 3.055 -3.124 -13.665 1.00 93.31 72 CYS A CA 1
ATOM 544 C C . CYS A 1 72 ? 4.033 -3.985 -14.479 1.00 93.31 72 CYS A C 1
ATOM 546 O O . CYS A 1 72 ? 3.612 -4.835 -15.264 1.00 93.31 72 CYS A O 1
ATOM 548 N N . GLU A 1 73 ? 5.336 -3.763 -14.306 1.00 93.75 73 GLU A N 1
ATOM 549 C CA . GLU A 1 73 ? 6.368 -4.516 -15.026 1.00 93.75 73 GLU A CA 1
ATOM 550 C C . GLU A 1 73 ? 6.628 -5.887 -14.407 1.00 93.75 73 GLU A C 1
ATOM 552 O O . GLU A 1 73 ? 6.748 -6.888 -15.111 1.00 93.75 73 GLU A O 1
ATOM 557 N N . ALA A 1 74 ? 6.721 -5.921 -13.082 1.00 94.06 74 ALA A N 1
ATOM 558 C CA . ALA A 1 74 ? 6.978 -7.128 -12.321 1.00 94.06 74 ALA A CA 1
ATOM 559 C C . ALA A 1 74 ? 6.173 -7.116 -11.024 1.00 94.06 74 ALA A C 1
ATOM 561 O O . ALA A 1 74 ? 5.862 -6.054 -10.481 1.00 94.06 74 ALA A O 1
ATOM 562 N N . THR A 1 75 ? 5.877 -8.311 -10.523 1.00 96.06 75 THR A N 1
ATOM 563 C CA . THR A 1 75 ? 5.223 -8.519 -9.232 1.00 96.06 75 THR A CA 1
ATOM 564 C C . THR A 1 75 ? 6.081 -9.454 -8.396 1.00 96.06 75 THR A C 1
ATOM 566 O O . THR A 1 75 ? 6.473 -10.521 -8.870 1.00 96.06 75 THR A O 1
ATOM 569 N N . VAL A 1 76 ? 6.362 -9.060 -7.156 1.00 95.38 76 VAL A N 1
ATOM 570 C CA . VAL A 1 76 ? 7.058 -9.880 -6.160 1.00 95.38 76 VAL A CA 1
ATOM 571 C C . VAL A 1 76 ? 6.063 -10.258 -5.069 1.00 95.38 76 VAL A C 1
ATOM 573 O O . VAL A 1 76 ? 5.545 -9.384 -4.379 1.00 95.38 76 VAL A O 1
ATOM 576 N N . THR A 1 77 ? 5.800 -11.553 -4.900 1.00 97.12 77 THR A N 1
ATOM 577 C CA . THR A 1 77 ? 4.909 -12.047 -3.841 1.00 97.12 77 THR A CA 1
ATOM 578 C C . THR A 1 77 ? 5.679 -12.220 -2.532 1.00 97.12 77 THR A C 1
ATOM 580 O O . THR A 1 77 ? 6.686 -12.926 -2.465 1.00 97.12 77 THR A O 1
ATOM 583 N N . LEU A 1 78 ? 5.180 -11.578 -1.482 1.00 96.69 78 LEU A N 1
ATOM 584 C CA . LEU A 1 78 ? 5.751 -11.522 -0.142 1.00 96.69 78 LEU A CA 1
ATOM 585 C C . LEU A 1 78 ? 5.050 -12.520 0.794 1.00 96.69 78 LEU A C 1
ATOM 587 O O . LEU A 1 78 ? 3.877 -12.847 0.604 1.00 96.69 78 LEU A O 1
ATOM 591 N N . PRO A 1 79 ? 5.727 -12.987 1.858 1.00 96.19 79 PRO A N 1
ATOM 592 C CA . PRO A 1 79 ? 5.144 -13.949 2.799 1.00 96.19 79 PRO A CA 1
ATOM 593 C C . PRO A 1 79 ? 4.062 -13.343 3.712 1.00 96.19 79 PRO A C 1
ATOM 595 O O . PRO A 1 79 ? 3.404 -14.065 4.459 1.00 96.19 79 PRO A O 1
ATOM 598 N N . SER A 1 80 ? 3.911 -12.019 3.717 1.00 97.44 80 SER A N 1
ATOM 599 C CA . SER A 1 80 ? 2.979 -11.261 4.551 1.00 97.44 80 SER A CA 1
ATOM 600 C C . SER A 1 80 ? 2.731 -9.894 3.901 1.00 97.44 80 SER A C 1
ATOM 602 O O . SER A 1 80 ? 3.600 -9.446 3.149 1.00 97.44 80 SER A O 1
ATOM 604 N N . PRO A 1 81 ? 1.597 -9.217 4.176 1.00 97.94 81 PRO A N 1
ATOM 605 C CA . PRO A 1 81 ? 1.336 -7.901 3.609 1.00 97.94 81 PRO A CA 1
ATOM 606 C C . PRO A 1 81 ? 2.463 -6.900 3.873 1.00 97.94 81 PRO A C 1
ATOM 608 O O . PRO A 1 81 ? 2.947 -6.803 5.006 1.00 97.94 81 PRO A O 1
ATOM 611 N N . ALA A 1 82 ? 2.861 -6.155 2.842 1.00 97.31 82 ALA A N 1
ATOM 612 C CA . ALA A 1 82 ? 3.816 -5.063 2.984 1.00 97.31 82 ALA A CA 1
ATOM 613 C C . ALA A 1 82 ? 3.170 -3.864 3.691 1.00 97.31 82 ALA A C 1
ATOM 615 O O . ALA A 1 82 ? 2.005 -3.543 3.465 1.00 97.31 82 ALA A O 1
ATOM 616 N N . LEU A 1 83 ? 3.945 -3.202 4.545 1.00 96.12 83 LEU A N 1
ATOM 617 C CA . LEU A 1 83 ? 3.563 -1.974 5.243 1.00 96.12 83 LEU A CA 1
ATOM 618 C C . LEU A 1 83 ? 4.334 -0.757 4.730 1.00 96.12 83 LEU A C 1
ATOM 620 O O . LEU A 1 83 ? 3.7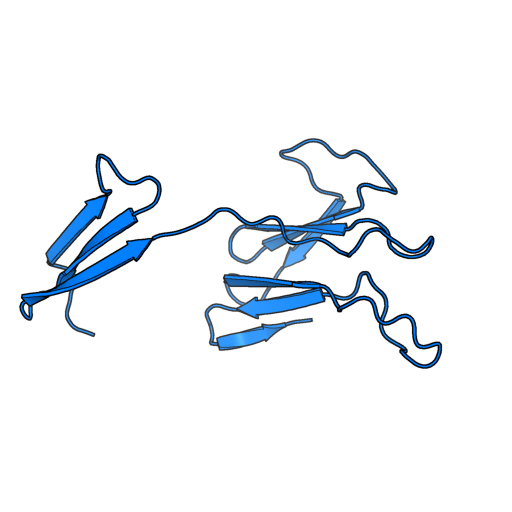93 0.343 4.723 1.00 96.12 83 LEU A O 1
ATOM 624 N N . GLN A 1 84 ? 5.589 -0.949 4.321 1.00 95.69 84 GLN A N 1
ATOM 625 C CA . GLN A 1 84 ? 6.451 0.122 3.829 1.00 95.69 84 GLN A CA 1
ATOM 626 C C . GLN A 1 84 ? 7.497 -0.438 2.867 1.00 95.69 84 GLN A C 1
ATOM 628 O O . GLN A 1 84 ? 7.970 -1.560 3.055 1.00 95.69 84 GLN A O 1
ATOM 633 N N . VAL A 1 85 ? 7.873 0.360 1.869 1.00 95.94 85 VAL A N 1
ATOM 634 C CA . VAL A 1 85 ? 8.975 0.082 0.944 1.00 95.94 85 VAL A CA 1
ATOM 635 C C . VAL A 1 85 ? 10.004 1.194 1.087 1.00 95.94 85 VAL A C 1
ATOM 637 O O . VAL A 1 85 ? 9.652 2.351 1.292 1.00 95.94 85 VAL A O 1
ATOM 640 N N . MET A 1 86 ? 11.282 0.851 1.012 1.00 94.12 86 MET A N 1
ATOM 641 C CA . MET A 1 86 ? 12.385 1.803 1.080 1.00 94.12 86 MET A CA 1
ATOM 642 C C . MET A 1 86 ? 13.383 1.453 -0.011 1.00 94.12 86 MET A C 1
ATOM 644 O O . MET A 1 86 ? 13.756 0.294 -0.125 1.00 94.12 86 MET A O 1
ATOM 648 N N . PHE A 1 87 ? 13.828 2.428 -0.794 1.00 93.00 87 PHE A N 1
ATOM 649 C CA . PHE A 1 87 ? 14.906 2.219 -1.759 1.00 93.00 87 PHE A CA 1
ATOM 650 C C . PHE A 1 87 ? 16.262 2.504 -1.122 1.00 93.00 87 PHE A C 1
ATOM 652 O O . PHE A 1 87 ? 16.372 3.336 -0.215 1.00 93.00 87 PHE A O 1
ATOM 659 N N . SER A 1 88 ? 17.293 1.810 -1.600 1.00 88.38 88 SER A N 1
ATOM 660 C CA . SER A 1 88 ? 18.672 2.045 -1.191 1.00 88.38 88 SER A CA 1
ATOM 661 C C . SER A 1 88 ? 19.028 3.522 -1.395 1.00 88.38 88 SER A C 1
ATOM 663 O O . SER A 1 88 ? 18.762 4.080 -2.468 1.00 88.38 88 SER A O 1
ATOM 665 N N . PRO A 1 89 ? 19.600 4.196 -0.382 1.00 81.62 89 PRO A N 1
ATOM 666 C CA . PRO A 1 89 ? 20.005 5.579 -0.533 1.00 81.62 89 PRO A CA 1
ATOM 667 C C . PRO A 1 89 ? 21.096 5.672 -1.596 1.00 81.62 89 PRO A C 1
ATOM 669 O O . PRO A 1 89 ? 22.036 4.878 -1.629 1.00 81.62 89 PRO A O 1
ATOM 672 N N . HIS A 1 90 ? 21.000 6.683 -2.452 1.00 70.19 90 HIS A N 1
ATOM 673 C CA . HIS A 1 90 ? 22.072 6.972 -3.388 1.00 70.19 90 HIS A CA 1
ATOM 674 C C . HIS A 1 90 ? 23.312 7.436 -2.612 1.00 70.19 90 HIS A C 1
ATOM 676 O O .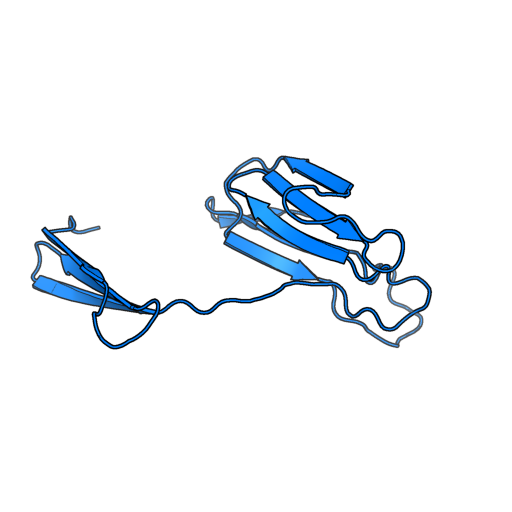 HIS A 1 90 ? 23.270 8.459 -1.927 1.00 70.19 90 HIS A O 1
ATOM 682 N N . VAL A 1 91 ? 24.406 6.678 -2.699 1.00 66.12 91 VAL A N 1
ATOM 683 C CA . VAL A 1 91 ? 25.696 7.053 -2.116 1.00 66.12 91 VAL A CA 1
ATOM 684 C C . VAL A 1 91 ? 26.702 7.196 -3.254 1.00 66.12 91 VAL A C 1
ATOM 686 O O . VAL A 1 91 ? 27.107 6.204 -3.848 1.00 66.12 91 VAL A O 1
ATOM 689 N N . ASP A 1 92 ? 27.160 8.422 -3.514 1.00 63.16 92 ASP A N 1
ATOM 690 C CA . ASP A 1 92 ? 28.151 8.764 -4.556 1.00 63.16 92 ASP A CA 1
ATOM 691 C C . ASP A 1 92 ? 29.551 8.149 -4.331 1.00 63.16 92 ASP A C 1
ATOM 693 O O . ASP A 1 92 ? 30.503 8.419 -5.068 1.00 63.16 92 ASP A O 1
ATOM 697 N N . ASN A 1 93 ? 29.714 7.322 -3.297 1.00 57.88 93 ASN A N 1
ATOM 698 C CA . ASN A 1 93 ? 30.985 6.704 -2.965 1.00 57.88 93 ASN A CA 1
ATOM 699 C C . ASN A 1 93 ? 31.149 5.424 -3.786 1.00 57.88 93 ASN A C 1
ATOM 701 O O . ASN A 1 93 ? 30.384 4.469 -3.639 1.00 57.88 93 ASN A O 1
ATOM 705 N N . SER A 1 94 ? 32.205 5.397 -4.596 1.00 55.50 94 SER A N 1
ATOM 706 C CA . SER A 1 94 ? 32.635 4.333 -5.517 1.00 55.50 94 SER A CA 1
ATOM 707 C C . SER A 1 94 ? 32.925 2.957 -4.884 1.00 55.50 94 SER A C 1
ATOM 709 O O . SER A 1 94 ? 33.540 2.103 -5.517 1.00 55.50 94 SER A O 1
ATOM 711 N N . SER A 1 95 ? 32.509 2.737 -3.637 1.00 58.41 95 SER A N 1
ATOM 712 C CA . SER A 1 95 ? 32.721 1.524 -2.847 1.00 58.41 95 SER A CA 1
ATOM 713 C C . SER A 1 95 ? 31.421 0.869 -2.365 1.00 58.41 95 SER A C 1
ATOM 715 O O . SER A 1 95 ? 31.486 -0.024 -1.523 1.00 58.41 95 SER A O 1
ATOM 717 N N . SER A 1 96 ? 30.249 1.332 -2.810 1.00 59.31 96 SER A N 1
ATOM 718 C CA . SER A 1 96 ? 28.975 0.691 -2.470 1.00 59.31 96 SER A CA 1
ATOM 719 C C . SER A 1 96 ? 28.632 -0.383 -3.509 1.00 59.31 96 SER A C 1
ATOM 721 O O . SER A 1 96 ? 28.506 -0.098 -4.694 1.00 59.31 96 SER A O 1
ATOM 723 N N . GLU A 1 97 ? 28.525 -1.641 -3.066 1.00 67.50 97 GLU A N 1
ATOM 724 C CA . GLU A 1 97 ? 28.097 -2.781 -3.902 1.00 67.50 97 GLU A CA 1
ATOM 725 C C . GLU A 1 97 ? 26.581 -2.782 -4.173 1.00 67.50 97 GLU A C 1
ATOM 727 O O . GLU A 1 97 ? 26.087 -3.610 -4.935 1.00 67.50 97 GLU A O 1
ATOM 732 N N . SER A 1 98 ? 25.835 -1.875 -3.538 1.00 74.44 98 SER A N 1
ATOM 733 C CA . SER A 1 98 ? 24.376 -1.813 -3.617 1.00 74.44 98 SER A CA 1
ATOM 734 C C . SER A 1 98 ? 23.917 -1.043 -4.851 1.00 74.44 98 SER A C 1
ATOM 736 O O . SER A 1 98 ? 24.342 0.086 -5.101 1.00 74.44 98 SER A O 1
ATOM 738 N N . SER A 1 99 ? 23.005 -1.646 -5.606 1.00 85.44 99 SER A N 1
ATOM 739 C CA . SER A 1 99 ? 22.342 -1.005 -6.735 1.00 85.44 99 SER A CA 1
ATOM 740 C C . SER A 1 99 ? 21.381 0.075 -6.225 1.00 85.44 99 SER A C 1
ATOM 742 O O . SER A 1 99 ? 20.709 -0.125 -5.212 1.00 85.44 99 SER A O 1
ATOM 744 N N . PRO A 1 100 ? 21.219 1.207 -6.934 1.00 85.50 100 PRO A N 1
ATOM 745 C CA . PRO A 1 100 ? 20.197 2.202 -6.594 1.00 85.50 100 PRO A CA 1
ATOM 746 C C . PRO A 1 100 ? 18.763 1.658 -6.732 1.00 85.50 100 PRO A C 1
ATOM 748 O O . PRO A 1 100 ? 17.820 2.260 -6.227 1.00 85.50 100 PRO A O 1
ATOM 751 N N . ASN A 1 101 ? 18.596 0.528 -7.427 1.00 89.88 101 ASN A N 1
ATOM 752 C CA . ASN A 1 101 ? 17.316 -0.159 -7.585 1.00 89.88 101 ASN A CA 1
ATOM 753 C C . ASN A 1 101 ? 17.069 -1.212 -6.492 1.00 89.88 101 ASN A C 1
ATOM 755 O O . ASN A 1 101 ? 16.003 -1.828 -6.497 1.00 89.88 101 ASN A O 1
ATOM 759 N N . ASP A 1 102 ? 18.038 -1.439 -5.597 1.00 91.50 102 ASP A N 1
ATOM 760 C CA . ASP A 1 102 ? 17.817 -2.270 -4.419 1.00 91.50 102 ASP A CA 1
ATOM 761 C C . ASP A 1 102 ? 16.790 -1.569 -3.528 1.00 91.50 102 ASP A C 1
ATOM 763 O O . ASP A 1 102 ? 16.819 -0.348 -3.342 1.00 91.50 102 ASP A O 1
ATOM 767 N N . LEU A 1 103 ? 15.858 -2.345 -2.997 1.00 93.88 103 LEU A N 1
ATOM 768 C CA . LEU A 1 103 ? 14.839 -1.884 -2.065 1.00 93.88 103 LEU A CA 1
ATOM 769 C C . LEU A 1 103 ? 14.876 -2.757 -0.817 1.00 93.88 103 LEU A C 1
ATOM 771 O O . LEU A 1 103 ? 15.691 -3.659 -0.774 1.00 93.88 103 LEU A O 1
ATOM 775 N N . CYS A 1 104 ? 14.081 -2.410 0.190 1.00 94.88 104 CYS A N 1
ATOM 776 C CA . CYS A 1 104 ? 13.779 -3.188 1.382 1.00 94.88 104 CYS A CA 1
ATOM 777 C C . CYS A 1 104 ? 12.295 -3.009 1.717 1.00 94.88 104 CYS A C 1
ATOM 779 O O . CYS A 1 104 ? 11.749 -1.909 1.582 1.00 94.88 104 CYS A O 1
ATOM 781 N N . VAL A 1 105 ? 11.629 -4.072 2.169 1.00 96.94 105 VAL A N 1
ATOM 782 C CA . VAL A 1 105 ? 10.195 -4.063 2.491 1.00 96.94 105 VAL A CA 1
ATOM 783 C C . VAL A 1 105 ? 9.964 -4.415 3.954 1.00 96.94 105 VAL A C 1
ATOM 785 O O . VAL A 1 105 ? 10.368 -5.481 4.413 1.00 96.94 105 VAL A O 1
ATOM 788 N N . TYR A 1 106 ? 9.245 -3.565 4.686 1.00 97.19 106 TYR A N 1
ATOM 789 C CA . TYR A 1 106 ? 8.772 -3.878 6.034 1.00 97.19 106 TYR A CA 1
ATOM 790 C C . TYR A 1 106 ? 7.411 -4.570 5.972 1.00 97.19 106 TYR A C 1
ATOM 792 O O . TYR A 1 106 ? 6.461 -4.038 5.396 1.00 97.19 106 TYR A O 1
ATOM 800 N N . LEU A 1 107 ? 7.318 -5.766 6.550 1.00 97.75 107 LEU A N 1
ATOM 801 C CA . LEU A 1 107 ? 6.140 -6.626 6.480 1.00 97.75 107 LEU A CA 1
ATOM 802 C C . LEU A 1 107 ? 5.294 -6.550 7.755 1.00 97.75 107 LEU A C 1
ATOM 804 O O . LEU A 1 107 ? 5.794 -6.314 8.854 1.00 97.75 107 LEU A O 1
ATOM 808 N N . SER A 1 108 ? 4.002 -6.856 7.634 1.00 97.25 108 SER A N 1
ATOM 809 C CA . SER A 1 108 ? 3.059 -6.833 8.763 1.00 97.25 108 SER A CA 1
ATOM 810 C C . SER A 1 108 ? 3.328 -7.884 9.848 1.00 97.25 108 SER A C 1
ATOM 812 O O . SER A 1 108 ? 2.835 -7.754 10.967 1.00 97.25 108 SER A O 1
ATOM 814 N N . ASN A 1 109 ? 4.152 -8.896 9.558 1.00 96.19 109 ASN A N 1
ATOM 815 C CA . ASN A 1 109 ? 4.651 -9.858 10.546 1.00 96.19 109 ASN A CA 1
ATOM 816 C C . ASN A 1 109 ? 5.879 -9.354 11.335 1.00 96.19 109 ASN A C 1
ATOM 818 O O . ASN A 1 109 ? 6.431 -10.112 12.131 1.00 96.19 109 ASN A O 1
ATOM 822 N N . GLY A 1 110 ? 6.311 -8.108 11.115 1.00 95.44 110 GLY A N 1
ATOM 823 C CA . GLY A 1 110 ? 7.451 -7.485 11.789 1.00 95.44 110 GLY A CA 1
ATOM 824 C C . GLY A 1 110 ? 8.815 -7.799 11.168 1.00 95.44 110 GLY A C 1
ATOM 825 O O . GLY A 1 110 ? 9.826 -7.330 11.684 1.00 95.44 110 GLY A O 1
ATOM 826 N N . ASN A 1 111 ? 8.866 -8.568 10.075 1.00 96.62 111 ASN A N 1
ATOM 827 C CA . ASN A 1 111 ? 10.114 -8.884 9.382 1.00 96.62 111 ASN A CA 1
ATOM 828 C C . ASN A 1 111 ? 10.428 -7.872 8.275 1.00 96.62 111 ASN A C 1
ATOM 830 O O . ASN A 1 111 ? 9.534 -7.244 7.706 1.00 96.62 111 ASN A O 1
ATOM 834 N N . LEU A 1 112 ? 11.713 -7.778 7.934 1.00 94.69 112 LEU A N 1
ATOM 835 C CA . LEU A 1 112 ? 12.182 -7.124 6.717 1.00 94.69 112 LEU A CA 1
ATOM 836 C C . LEU A 1 112 ? 12.339 -8.155 5.595 1.00 94.69 112 LEU A C 1
ATOM 838 O O . LEU A 1 112 ? 12.737 -9.298 5.829 1.00 94.69 112 LEU A O 1
ATOM 842 N N . SER A 1 113 ? 12.013 -7.732 4.382 1.00 89.81 113 SER A N 1
ATOM 843 C CA . SER A 1 113 ? 12.223 -8.452 3.131 1.00 89.81 113 SER A CA 1
ATOM 844 C C . SER A 1 113 ? 13.055 -7.590 2.181 1.00 89.81 113 SER A C 1
ATOM 846 O O . SER A 1 113 ? 13.263 -6.416 2.478 1.00 89.81 113 SER A O 1
ATOM 848 N N . PHE A 1 114 ? 13.541 -8.225 1.114 1.00 77.81 114 PHE A N 1
ATOM 849 C CA . PHE A 1 114 ? 14.674 -7.841 0.253 1.00 77.81 114 PHE A CA 1
ATOM 850 C C . PHE A 1 114 ? 14.818 -6.352 0.095 1.00 77.81 114 PHE A C 1
ATOM 852 O O . PHE A 1 114 ? 13.860 -5.755 -0.456 1.00 77.81 114 PHE A O 1
#